Protein AF-A0A1S0UDJ3-F1 (afdb_monomer_lite)

Structure (mmCIF, N/CA/C/O backbone):
data_AF-A0A1S0UDJ3-F1
#
_entry.id   AF-A0A1S0UDJ3-F1
#
loop_
_atom_site.group_PDB
_atom_site.id
_atom_site.type_symbol
_atom_site.label_atom_id
_atom_site.label_alt_id
_atom_site.label_comp_id
_atom_site.label_asym_id
_atom_site.label_entity_id
_atom_site.label_seq_id
_atom_site.pdbx_PDB_ins_code
_atom_site.Cartn_x
_atom_site.Cartn_y
_atom_site.Cartn_z
_atom_site.occupancy
_atom_site.B_iso_or_equiv
_atom_site.auth_seq_id
_atom_site.auth_comp_id
_atom_site.auth_asym_id
_atom_site.auth_atom_id
_atom_site.pdbx_PDB_model_num
ATOM 1 N N . MET A 1 1 ? -31.061 8.993 10.639 1.00 48.56 1 MET A N 1
ATOM 2 C CA . MET A 1 1 ? -30.294 7.894 11.285 1.00 48.56 1 MET A CA 1
ATOM 3 C C . MET A 1 1 ? -29.556 6.961 10.297 1.00 48.56 1 MET A C 1
ATOM 5 O O . MET A 1 1 ? -28.864 6.061 10.754 1.00 48.56 1 MET A O 1
ATOM 9 N N . C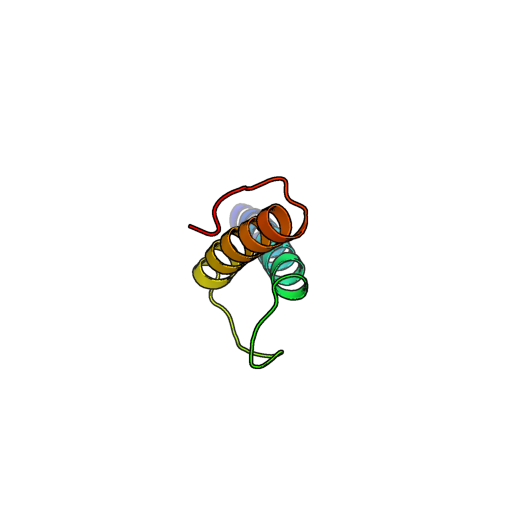YS A 1 2 ? -29.622 7.158 8.969 1.00 58.69 2 CYS A N 1
ATOM 10 C CA . CYS A 1 2 ? -29.128 6.185 7.971 1.00 58.69 2 CYS A CA 1
ATOM 11 C C . CYS A 1 2 ? -27.869 6.595 7.172 1.00 58.69 2 CYS A C 1
ATOM 13 O O . CYS A 1 2 ? -27.122 5.715 6.764 1.00 58.69 2 CYS A O 1
ATOM 15 N N . GLN A 1 3 ? -27.558 7.886 7.006 1.00 58.28 3 GLN A N 1
ATOM 16 C CA . GLN A 1 3 ? -26.412 8.322 6.179 1.00 58.28 3 GLN A CA 1
ATOM 17 C C . GLN A 1 3 ? -25.040 7.903 6.743 1.00 58.28 3 GLN A C 1
ATOM 19 O O . GLN A 1 3 ? -24.149 7.501 5.998 1.00 58.28 3 GLN A O 1
ATOM 24 N N . ASN A 1 4 ? -24.889 7.913 8.071 1.00 64.44 4 ASN A N 1
ATOM 25 C CA . ASN A 1 4 ? -23.626 7.563 8.729 1.00 64.44 4 ASN A CA 1
ATOM 26 C C . ASN A 1 4 ? -23.261 6.075 8.608 1.00 64.44 4 ASN A C 1
ATOM 28 O O . ASN A 1 4 ? -22.101 5.722 8.807 1.00 64.44 4 ASN A O 1
ATOM 32 N N . ARG A 1 5 ? -24.231 5.189 8.330 1.00 70.62 5 ARG A N 1
ATOM 33 C CA . ARG A 1 5 ? -23.953 3.763 8.092 1.00 70.62 5 ARG A CA 1
ATOM 34 C C . ARG A 1 5 ? -23.370 3.570 6.692 1.00 70.62 5 ARG A C 1
ATOM 36 O O . ARG A 1 5 ? -22.284 3.022 6.580 1.00 70.62 5 ARG A O 1
ATOM 43 N N . THR A 1 6 ? -23.986 4.174 5.677 1.00 82.25 6 THR A N 1
ATOM 44 C CA . THR A 1 6 ? -23.527 4.095 4.283 1.00 82.25 6 THR A CA 1
ATOM 45 C C . THR A 1 6 ? -22.131 4.684 4.073 1.00 82.25 6 THR A C 1
ATOM 47 O O . THR A 1 6 ? -21.295 4.060 3.424 1.00 82.25 6 THR A O 1
ATOM 50 N N . GLU A 1 7 ? -21.835 5.860 4.641 1.00 90.12 7 GLU A N 1
ATOM 51 C CA . GLU A 1 7 ? -20.493 6.445 4.490 1.00 90.12 7 GLU A CA 1
ATOM 52 C C . GLU A 1 7 ? -19.439 5.641 5.264 1.00 90.12 7 GLU A C 1
ATOM 54 O O . GLU A 1 7 ? -18.325 5.459 4.777 1.00 90.12 7 GLU A O 1
ATOM 59 N N . ARG A 1 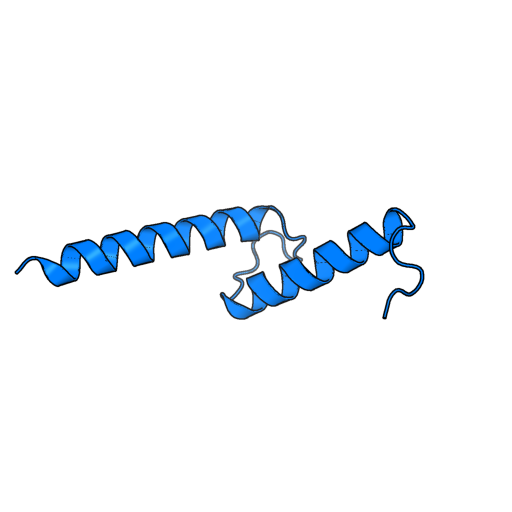8 ? -19.791 5.076 6.429 1.00 91.50 8 ARG A N 1
ATOM 60 C CA . ARG A 1 8 ? -18.898 4.157 7.148 1.00 91.50 8 ARG A CA 1
ATOM 61 C C . ARG A 1 8 ? -18.585 2.924 6.301 1.00 91.50 8 ARG A C 1
ATOM 63 O O . ARG A 1 8 ? -17.414 2.577 6.184 1.00 91.50 8 ARG A O 1
ATOM 70 N N . ASP A 1 9 ? -19.590 2.303 5.689 1.00 91.50 9 ASP A N 1
ATOM 71 C CA . ASP A 1 9 ? -19.408 1.115 4.846 1.00 91.50 9 ASP A CA 1
ATOM 72 C C . ASP A 1 9 ? -18.530 1.422 3.626 1.00 91.50 9 ASP A C 1
ATOM 74 O O . ASP A 1 9 ? -17.603 0.674 3.307 1.00 91.50 9 ASP A O 1
ATOM 78 N N . ARG A 1 10 ? -18.727 2.588 3.005 1.00 92.69 10 ARG A N 1
ATOM 79 C CA . ARG A 1 10 ? -17.869 3.072 1.919 1.00 92.69 10 ARG A CA 1
ATOM 80 C C . ARG A 1 10 ? -16.419 3.275 2.374 1.00 92.69 10 ARG A C 1
ATOM 82 O O . ARG A 1 10 ? -15.490 2.858 1.681 1.00 92.69 10 ARG A O 1
ATOM 89 N N . GLN A 1 11 ? -16.196 3.870 3.546 1.00 95.06 11 GLN A N 1
ATOM 90 C CA . GLN A 1 11 ? -14.848 4.030 4.103 1.00 95.06 11 GLN A CA 1
ATOM 91 C C . GLN A 1 11 ? -14.200 2.682 4.454 1.00 95.06 11 GLN A C 1
ATOM 93 O O . GLN A 1 11 ? -12.991 2.521 4.269 1.00 95.06 11 GLN A O 1
ATOM 98 N N . LEU A 1 12 ? -14.978 1.696 4.916 1.00 94.56 12 LEU A N 1
ATOM 99 C CA . LEU A 1 12 ? -14.493 0.336 5.166 1.00 94.56 12 LEU A CA 1
ATOM 100 C C . LEU A 1 12 ? -14.009 -0.332 3.875 1.00 94.56 12 LEU A C 1
ATOM 102 O O . LEU A 1 12 ? -12.912 -0.891 3.869 1.00 94.56 12 LEU A O 1
ATOM 106 N N . GLN A 1 13 ? -14.756 -0.205 2.775 1.00 95.00 13 GLN A N 1
ATOM 107 C CA . GLN A 1 13 ? -14.334 -0.717 1.465 1.00 95.00 13 GLN A CA 1
ATOM 108 C C . GLN A 1 13 ? -13.025 -0.073 0.988 1.00 95.00 13 GLN A C 1
ATOM 110 O O . GLN A 1 13 ? -12.113 -0.773 0.547 1.00 95.00 13 GLN A O 1
ATOM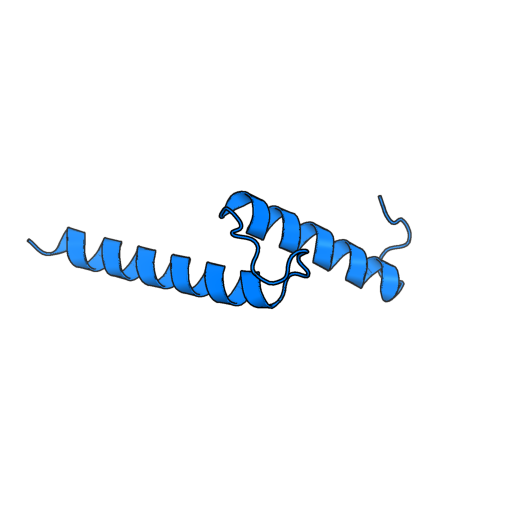 115 N N . ILE A 1 14 ? -12.883 1.249 1.144 1.00 95.94 14 ILE A N 1
ATOM 116 C CA . ILE A 1 14 ? -11.639 1.956 0.808 1.00 95.94 14 ILE A CA 1
ATOM 117 C C . ILE A 1 14 ? -10.478 1.430 1.658 1.00 95.94 14 ILE A C 1
ATOM 119 O O . ILE A 1 14 ? -9.413 1.114 1.130 1.00 95.94 14 ILE A O 1
ATOM 123 N N . ASN A 1 15 ? -10.665 1.307 2.973 1.00 95.12 15 ASN A N 1
ATOM 124 C CA . ASN A 1 15 ? -9.617 0.816 3.866 1.00 95.12 15 ASN A CA 1
ATOM 125 C C . ASN A 1 15 ? -9.208 -0.629 3.536 1.00 95.12 15 ASN A C 1
ATOM 127 O O . ASN A 1 15 ? -8.018 -0.946 3.591 1.00 95.12 15 ASN A O 1
ATOM 131 N N . TYR A 1 16 ? -10.160 -1.478 3.139 1.00 96.19 16 TYR A N 1
ATOM 132 C CA . TYR A 1 16 ? -9.875 -2.827 2.658 1.00 96.19 16 TYR A CA 1
ATOM 133 C C . TYR A 1 16 ? -9.016 -2.805 1.385 1.00 96.19 16 TYR A C 1
ATOM 135 O O . TYR A 1 16 ? -7.993 -3.485 1.331 1.00 96.19 16 TYR A O 1
ATOM 143 N N . ALA A 1 17 ? -9.345 -1.956 0.407 1.00 96.12 17 ALA A N 1
ATOM 144 C CA . ALA A 1 17 ? -8.533 -1.793 -0.801 1.00 96.12 17 ALA A CA 1
ATOM 145 C C . ALA A 1 17 ? -7.100 -1.311 -0.489 1.00 96.12 17 ALA A C 1
ATOM 147 O O . ALA A 1 17 ? -6.133 -1.820 -1.055 1.00 96.12 17 ALA A O 1
ATOM 148 N N . PHE A 1 18 ? -6.936 -0.387 0.467 1.00 96.44 18 PHE A N 1
ATOM 149 C CA . PHE A 1 18 ? -5.611 0.037 0.942 1.00 96.44 18 PHE A CA 1
ATOM 150 C C . PHE A 1 18 ? -4.822 -1.104 1.598 1.00 96.44 18 PHE A C 1
ATOM 152 O O . PHE A 1 18 ? -3.602 -1.167 1.432 1.00 96.44 18 PHE A O 1
ATOM 159 N N . LEU A 1 19 ? -5.488 -2.003 2.331 1.00 94.56 19 LEU A N 1
ATOM 160 C CA . LEU A 1 19 ? -4.845 -3.172 2.933 1.00 94.56 19 LEU A CA 1
ATOM 161 C C . LEU A 1 19 ? -4.345 -4.147 1.861 1.00 94.56 19 LEU A C 1
ATOM 163 O O . LEU A 1 19 ? -3.196 -4.575 1.939 1.00 94.56 19 LEU A O 1
ATOM 167 N N . GLN A 1 20 ? -5.171 -4.439 0.853 1.00 95.25 20 GLN A N 1
ATOM 168 C CA . GLN A 1 20 ? -4.794 -5.290 -0.282 1.00 95.25 20 GLN A CA 1
ATOM 169 C C . GLN A 1 20 ? -3.600 -4.698 -1.042 1.00 95.25 20 GLN A C 1
ATOM 171 O O . GLN A 1 20 ? -2.601 -5.374 -1.270 1.00 95.25 20 GLN A O 1
ATOM 176 N N . LEU A 1 21 ? -3.643 -3.397 -1.346 1.00 95.44 21 LEU A N 1
ATOM 177 C CA . LEU A 1 21 ? -2.543 -2.715 -2.028 1.00 95.44 21 LEU A CA 1
ATOM 178 C C . LEU A 1 21 ? -1.242 -2.753 -1.208 1.00 95.44 21 LEU A C 1
ATOM 180 O O . LEU A 1 21 ? -0.165 -2.976 -1.756 1.00 95.44 21 LEU A O 1
ATOM 184 N N . ARG A 1 22 ? -1.331 -2.584 0.118 1.00 94.69 22 ARG A N 1
ATOM 185 C CA . ARG A 1 22 ? -0.178 -2.664 1.026 1.00 94.69 22 ARG A CA 1
ATOM 186 C C . ARG A 1 22 ? 0.512 -4.028 0.997 1.00 94.69 22 ARG A C 1
ATOM 188 O O . ARG A 1 22 ? 1.726 -4.056 1.149 1.00 94.69 22 ARG A O 1
ATOM 195 N N . GLN A 1 23 ? -0.225 -5.122 0.823 1.00 92.50 23 GLN A N 1
ATOM 196 C CA . GLN A 1 23 ? 0.355 -6.471 0.805 1.00 92.50 23 GLN A CA 1
ATOM 197 C C . GLN A 1 23 ? 1.255 -6.714 -0.414 1.00 92.50 23 GLN A C 1
ATOM 199 O O . GLN A 1 23 ? 2.177 -7.518 -0.336 1.00 92.50 23 GLN A O 1
ATOM 204 N N . ILE A 1 24 ? 1.009 -6.004 -1.518 1.00 93.62 24 ILE A N 1
ATOM 205 C CA . ILE A 1 24 ? 1.756 -6.162 -2.773 1.00 93.62 24 ILE A CA 1
ATOM 206 C C . ILE A 1 24 ? 3.030 -5.302 -2.777 1.00 93.62 24 ILE A C 1
ATOM 208 O O . ILE A 1 24 ? 4.014 -5.644 -3.427 1.00 93.62 24 ILE A O 1
ATOM 212 N N . ILE A 1 25 ? 3.029 -4.173 -2.061 1.00 92.56 25 ILE A N 1
ATOM 213 C CA . ILE A 1 25 ? 4.150 -3.227 -2.064 1.00 92.56 25 ILE A CA 1
ATOM 214 C C . ILE A 1 25 ? 5.297 -3.764 -1.191 1.00 92.56 25 ILE A C 1
ATOM 216 O O . ILE A 1 25 ? 5.108 -3.922 0.019 1.00 92.56 25 ILE A O 1
ATOM 220 N N . PRO A 1 26 ? 6.514 -3.935 -1.742 1.00 91.00 26 PRO A N 1
ATOM 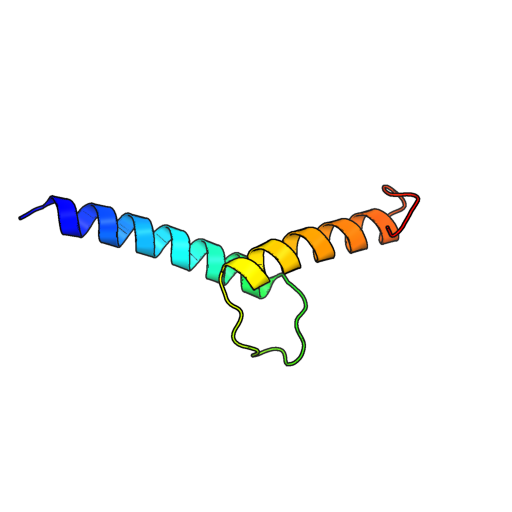221 C CA . PRO A 1 26 ? 7.680 -4.306 -0.947 1.00 91.00 26 PRO A CA 1
ATOM 222 C C . PRO A 1 26 ? 7.982 -3.243 0.119 1.00 91.00 26 PRO A C 1
ATOM 224 O O . PRO A 1 26 ? 8.116 -2.056 -0.191 1.00 91.00 26 PRO A O 1
ATOM 227 N N . SER A 1 27 ? 8.106 -3.658 1.383 1.00 88.25 27 SER A N 1
ATOM 228 C CA . SER A 1 27 ? 8.409 -2.765 2.507 1.00 88.25 27 SER A CA 1
ATOM 229 C C . SER A 1 27 ? 9.378 -3.419 3.486 1.00 88.25 27 SER A C 1
ATOM 231 O O . SER A 1 27 ? 9.267 -4.609 3.777 1.00 88.25 27 SER A O 1
ATOM 233 N N . TYR A 1 28 ? 10.313 -2.628 4.014 1.00 78.56 28 TYR A N 1
ATOM 234 C CA . TYR A 1 28 ? 11.190 -3.027 5.110 1.00 78.56 28 TYR A CA 1
ATOM 235 C C . TYR A 1 28 ? 10.949 -2.114 6.324 1.00 78.56 28 TYR A C 1
ATOM 237 O O . TYR A 1 28 ? 11.005 -0.888 6.175 1.00 78.56 28 TYR A O 1
ATOM 245 N N . PRO A 1 29 ? 10.698 -2.662 7.527 1.00 84.12 29 PRO A N 1
ATOM 246 C CA . PRO A 1 29 ? 10.396 -4.070 7.812 1.00 84.12 29 PRO A CA 1
ATOM 247 C C . PRO A 1 29 ? 9.057 -4.517 7.190 1.00 84.12 29 PRO A C 1
ATOM 249 O O . PRO A 1 29 ? 8.173 -3.693 6.969 1.00 84.12 29 PRO A O 1
ATOM 252 N N . ILE A 1 30 ? 8.875 -5.824 6.965 1.00 75.94 30 ILE A N 1
ATOM 253 C CA . ILE A 1 30 ? 7.689 -6.412 6.293 1.00 75.94 30 ILE A CA 1
ATOM 254 C C . ILE A 1 30 ? 6.366 -5.986 6.965 1.00 75.94 30 ILE A C 1
ATOM 256 O O . ILE A 1 30 ? 5.355 -5.767 6.302 1.00 75.94 30 ILE A O 1
ATOM 260 N N . ASN A 1 31 ? 6.391 -5.754 8.281 1.00 78.06 31 ASN A N 1
ATOM 261 C CA . ASN A 1 31 ? 5.232 -5.316 9.064 1.00 78.06 31 ASN A CA 1
ATOM 262 C C . ASN A 1 31 ? 5.179 -3.800 9.329 1.00 78.06 31 ASN A C 1
ATOM 264 O O . ASN A 1 31 ? 4.389 -3.351 10.166 1.00 78.06 31 ASN A O 1
ATOM 268 N N . LYS A 1 32 ? 5.972 -2.981 8.622 1.00 87.00 32 LYS A N 1
ATOM 269 C CA . LYS A 1 32 ? 5.983 -1.521 8.796 1.00 87.00 32 LYS A CA 1
ATOM 270 C C . LYS A 1 32 ? 4.579 -0.956 8.595 1.00 87.00 32 LYS A C 1
ATOM 272 O O . LYS A 1 32 ? 3.983 -1.132 7.530 1.00 87.00 32 LYS A O 1
ATOM 277 N N . LYS A 1 33 ? 4.052 -0.246 9.600 1.00 87.56 33 LYS A N 1
ATOM 278 C CA . LYS A 1 33 ? 2.816 0.537 9.460 1.00 87.56 33 LYS A CA 1
ATOM 279 C C . LYS A 1 33 ? 3.060 1.633 8.419 1.00 87.56 33 LYS A C 1
ATOM 281 O O . LYS A 1 33 ? 3.933 2.470 8.611 1.00 87.56 33 LYS A O 1
ATOM 286 N N . MET A 1 34 ? 2.309 1.596 7.320 1.00 88.50 34 MET A N 1
ATOM 287 C CA . MET A 1 34 ? 2.367 2.603 6.261 1.00 88.50 34 MET A CA 1
ATOM 288 C C . MET A 1 34 ? 1.112 3.468 6.313 1.00 88.50 34 MET A C 1
ATOM 290 O O . MET A 1 34 ? -0.002 2.949 6.403 1.00 88.50 34 MET A O 1
ATOM 294 N N . SER A 1 35 ? 1.291 4.782 6.242 1.00 95.50 35 SER A N 1
ATOM 295 C CA . SER A 1 35 ? 0.192 5.721 6.016 1.00 95.50 35 SER A CA 1
ATOM 296 C C . SER A 1 35 ? -0.428 5.526 4.624 1.00 95.50 35 SER A C 1
ATOM 298 O O . SER A 1 35 ? 0.214 5.001 3.710 1.00 95.50 35 SER A O 1
ATOM 300 N N . LYS A 1 36 ? -1.668 5.998 4.417 1.00 95.00 36 LYS A N 1
ATOM 301 C CA . LYS A 1 36 ? -2.335 5.951 3.098 1.00 95.00 36 LYS A CA 1
ATOM 302 C C . LYS A 1 36 ? -1.475 6.596 2.003 1.00 95.00 36 LYS A C 1
ATOM 304 O O . LYS A 1 36 ? -1.359 6.059 0.907 1.00 95.00 36 LYS A O 1
ATOM 309 N N . GLN A 1 37 ? -0.812 7.708 2.317 1.00 96.31 37 GLN A N 1
ATOM 310 C CA . GLN A 1 37 ? 0.079 8.394 1.383 1.00 96.31 37 GLN A CA 1
ATOM 311 C C . GLN A 1 37 ? 1.343 7.582 1.071 1.00 96.31 37 GLN A C 1
ATOM 313 O O . GLN A 1 37 ? 1.759 7.525 -0.086 1.00 96.31 37 GLN A O 1
ATOM 318 N N . GLU A 1 38 ? 1.954 6.940 2.071 1.00 94.94 38 GLU A N 1
ATOM 319 C CA . GLU A 1 38 ? 3.101 6.053 1.849 1.00 94.94 38 GLU A CA 1
ATOM 320 C C . GLU A 1 38 ? 2.735 4.851 0.979 1.00 94.94 38 GLU A C 1
ATOM 322 O O . GLU A 1 38 ? 3.524 4.507 0.104 1.00 94.94 38 GLU A O 1
ATOM 327 N N . ILE A 1 39 ? 1.546 4.264 1.167 1.00 95.75 39 ILE A N 1
ATOM 328 C CA . ILE A 1 39 ? 1.037 3.164 0.332 1.00 95.75 39 ILE A CA 1
ATOM 329 C C . ILE A 1 39 ? 0.927 3.626 -1.125 1.00 95.75 39 ILE A C 1
ATOM 331 O O . ILE A 1 39 ? 1.494 2.995 -2.011 1.00 95.75 39 ILE A O 1
ATOM 335 N N . LEU A 1 40 ? 0.281 4.766 -1.389 1.00 97.19 40 LEU A N 1
ATOM 336 C CA . LEU A 1 40 ? 0.133 5.277 -2.760 1.00 97.19 40 LEU A CA 1
ATOM 337 C C . LEU A 1 40 ? 1.487 5.597 -3.406 1.00 97.19 40 LEU A C 1
ATOM 339 O O . LEU A 1 40 ? 1.759 5.192 -4.535 1.00 97.19 40 LEU A O 1
ATOM 343 N N . ARG A 1 41 ? 2.374 6.285 -2.678 1.00 95.88 41 ARG A N 1
ATOM 344 C CA . ARG A 1 41 ? 3.724 6.594 -3.172 1.00 95.88 41 ARG A CA 1
ATOM 345 C C . ARG A 1 41 ? 4.559 5.326 -3.380 1.00 95.88 41 ARG A C 1
ATOM 347 O O . ARG A 1 41 ? 5.349 5.269 -4.317 1.00 95.88 41 ARG A O 1
ATOM 354 N N . GLY A 1 42 ? 4.394 4.328 -2.514 1.00 94.75 42 GLY A N 1
ATOM 355 C CA . GLY A 1 42 ? 5.031 3.018 -2.616 1.00 94.75 42 GLY A CA 1
ATOM 356 C C . GLY A 1 42 ? 4.578 2.257 -3.856 1.00 94.75 42 GLY A C 1
ATOM 357 O O . GLY A 1 42 ? 5.432 1.785 -4.598 1.00 94.75 42 GLY A O 1
ATOM 358 N N . ALA A 1 43 ? 3.272 2.233 -4.134 1.00 96.12 43 ALA A N 1
ATOM 359 C CA . ALA A 1 43 ? 2.706 1.610 -5.329 1.00 96.12 43 ALA A CA 1
ATOM 360 C C . ALA A 1 43 ? 3.275 2.219 -6.617 1.00 96.12 43 ALA A C 1
ATOM 362 O O . ALA A 1 43 ? 3.748 1.493 -7.486 1.00 96.12 43 ALA A O 1
ATOM 363 N N . ILE A 1 44 ? 3.304 3.554 -6.713 1.00 95.44 44 ILE A N 1
ATOM 364 C CA . ILE A 1 44 ? 3.843 4.254 -7.890 1.00 95.44 44 ILE A CA 1
ATOM 365 C C . ILE A 1 44 ? 5.326 3.925 -8.089 1.00 95.44 44 ILE A C 1
ATOM 367 O O . ILE A 1 44 ? 5.752 3.639 -9.206 1.00 95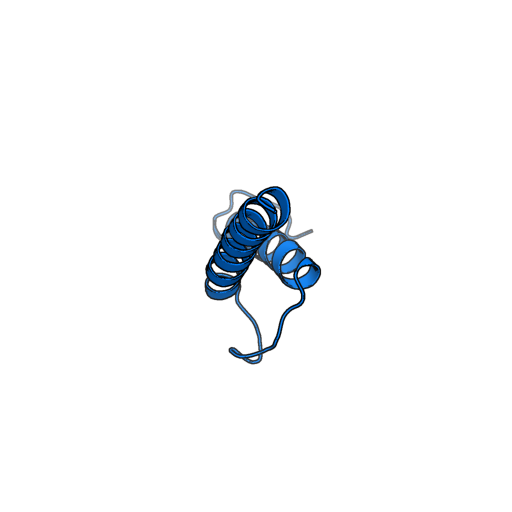.44 44 ILE A O 1
ATOM 371 N N . ARG A 1 45 ? 6.125 3.951 -7.014 1.00 93.94 45 ARG A N 1
ATOM 372 C CA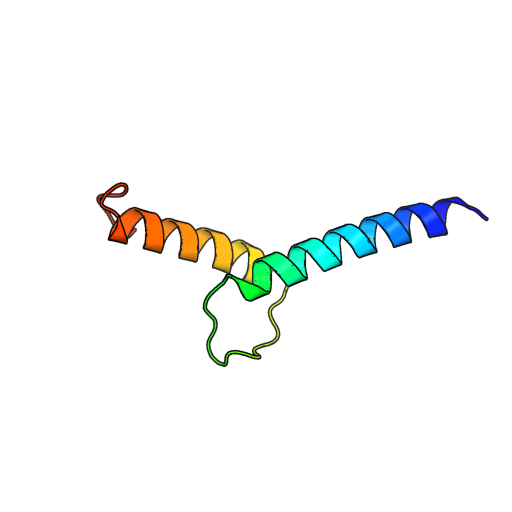 . ARG A 1 45 ? 7.546 3.580 -7.096 1.00 93.94 45 ARG A CA 1
ATOM 373 C C . ARG A 1 45 ? 7.725 2.127 -7.515 1.00 93.94 45 ARG A C 1
ATOM 375 O O . ARG A 1 45 ? 8.564 1.853 -8.363 1.00 93.94 45 ARG A O 1
ATOM 382 N N . TYR A 1 46 ? 6.939 1.220 -6.945 1.00 95.00 46 TYR A N 1
ATOM 383 C CA . TYR A 1 46 ? 7.031 -0.198 -7.258 1.00 95.00 46 TYR A CA 1
ATOM 384 C C . TYR A 1 46 ? 6.691 -0.473 -8.726 1.00 95.00 46 TYR A C 1
ATOM 386 O O . TYR A 1 46 ? 7.464 -1.141 -9.402 1.00 95.00 46 TYR A O 1
ATOM 394 N N . LEU A 1 47 ? 5.626 0.141 -9.254 1.00 94.88 47 LEU A N 1
ATOM 395 C CA . LEU A 1 47 ? 5.290 0.069 -10.679 1.00 94.88 47 LEU A CA 1
ATOM 396 C C . LEU A 1 47 ? 6.445 0.542 -11.569 1.00 94.88 47 LEU A C 1
ATOM 398 O O . LEU A 1 47 ? 6.822 -0.170 -12.491 1.00 94.88 47 LEU A O 1
ATOM 402 N N . ARG A 1 48 ? 7.065 1.689 -11.263 1.00 94.50 48 ARG A N 1
ATOM 403 C CA . ARG A 1 48 ? 8.210 2.200 -12.043 1.00 94.50 48 ARG A CA 1
ATOM 404 C C . ARG A 1 48 ? 9.406 1.250 -12.033 1.00 94.50 48 ARG A C 1
ATOM 406 O O . ARG A 1 48 ? 10.064 1.094 -13.057 1.00 94.50 48 ARG A O 1
ATOM 413 N N . ILE A 1 49 ? 9.681 0.617 -10.891 1.00 93.88 49 ILE A N 1
ATOM 414 C CA . ILE A 1 49 ? 10.739 -0.394 -10.779 1.00 93.88 49 ILE A CA 1
ATOM 415 C C . ILE A 1 49 ? 10.410 -1.591 -11.674 1.00 93.88 49 ILE A C 1
ATOM 417 O O . ILE A 1 49 ? 11.272 -2.030 -12.427 1.00 93.88 49 ILE A O 1
ATOM 421 N N . LEU A 1 50 ? 9.172 -2.090 -11.637 1.00 94.88 50 LEU A N 1
ATOM 422 C CA . LEU A 1 50 ? 8.744 -3.204 -12.487 1.00 94.88 50 LEU A CA 1
ATOM 423 C C . LEU A 1 50 ? 8.833 -2.852 -13.979 1.00 94.88 50 LEU A C 1
ATOM 425 O O . LEU A 1 50 ? 9.371 -3.638 -14.751 1.00 94.88 50 LEU A O 1
ATOM 429 N N . GLU A 1 51 ? 8.380 -1.662 -14.384 1.00 95.94 51 GLU A N 1
ATOM 430 C CA . GLU A 1 51 ? 8.510 -1.177 -15.767 1.00 95.94 51 GLU A CA 1
ATOM 431 C C . GLU A 1 51 ? 9.972 -1.127 -16.226 1.00 95.94 51 GLU A C 1
ATOM 433 O O . GLU A 1 51 ? 10.272 -1.462 -17.373 1.00 95.94 51 GLU A O 1
ATOM 438 N N . TYR A 1 52 ? 10.879 -0.699 -15.343 1.00 95.31 52 TYR A N 1
ATOM 439 C CA . TYR A 1 52 ? 12.310 -0.640 -15.629 1.00 95.31 52 TYR A CA 1
ATOM 440 C C . TYR A 1 52 ? 12.917 -2.042 -15.759 1.00 95.31 52 TYR A C 1
ATOM 442 O O . TYR A 1 52 ? 13.619 -2.323 -16.727 1.00 95.31 52 TYR A O 1
ATOM 450 N N . LEU A 1 53 ? 12.595 -2.949 -14.830 1.00 94.62 53 LEU A N 1
ATOM 451 C CA . LEU A 1 53 ? 13.074 -4.335 -14.856 1.00 94.62 53 LEU A CA 1
ATOM 452 C C . LEU A 1 53 ? 12.587 -5.103 -16.091 1.00 94.62 53 LEU A C 1
ATOM 454 O O . LEU A 1 53 ? 13.320 -5.931 -16.623 1.00 94.62 53 LEU A O 1
ATOM 458 N N . LEU A 1 54 ? 11.374 -4.813 -16.565 1.00 95.88 54 LEU A N 1
ATOM 459 C CA . LEU A 1 54 ? 10.807 -5.414 -17.774 1.00 95.88 54 LEU A CA 1
ATOM 460 C C . LEU A 1 54 ? 11.271 -4.727 -19.071 1.00 95.88 54 LEU A C 1
ATOM 462 O O . LEU A 1 54 ? 10.839 -5.117 -20.153 1.00 95.88 54 LEU A O 1
ATOM 466 N N . GLY A 1 55 ? 12.118 -3.693 -18.994 1.00 93.44 55 GLY A N 1
ATOM 467 C CA . GLY A 1 55 ? 12.626 -2.963 -20.161 1.00 93.44 55 GLY A CA 1
ATOM 468 C C . GLY A 1 55 ? 11.597 -2.068 -20.866 1.00 93.44 55 GLY A C 1
ATOM 469 O O . GLY A 1 55 ? 11.911 -1.475 -21.898 1.00 93.44 55 GLY A O 1
ATOM 470 N N . ILE A 1 56 ? 10.388 -1.933 -20.309 1.00 93.69 56 ILE A N 1
ATOM 471 C CA . ILE A 1 56 ? 9.324 -1.043 -20.807 1.00 93.69 56 ILE A CA 1
ATOM 472 C C . ILE A 1 56 ? 9.743 0.419 -20.609 1.00 93.69 56 ILE A C 1
ATOM 474 O O . ILE A 1 56 ? 9.534 1.270 -21.474 1.00 93.69 56 ILE A O 1
ATOM 478 N N . ARG A 1 57 ? 10.380 0.708 -19.470 1.00 91.69 57 ARG A N 1
ATOM 479 C CA . ARG A 1 57 ? 10.910 2.025 -19.119 1.00 91.69 57 ARG A CA 1
ATOM 480 C C . ARG A 1 57 ? 12.435 2.030 -19.254 1.00 91.69 57 ARG A C 1
ATOM 482 O O . ARG A 1 57 ? 13.123 1.265 -18.591 1.00 91.69 57 ARG A O 1
ATOM 489 N N . LYS A 1 58 ? 12.966 2.945 -20.074 1.00 84.19 58 LYS A N 1
ATOM 490 C CA . LYS A 1 58 ? 14.412 3.051 -20.372 1.00 84.19 58 LYS A CA 1
ATOM 491 C C . LYS A 1 58 ? 15.240 3.764 -19.292 1.00 84.19 58 LYS A C 1
ATOM 493 O O . LYS A 1 58 ? 16.439 3.534 -19.210 1.00 84.19 58 LYS A O 1
ATOM 498 N N . SER A 1 59 ? 14.618 4.627 -18.486 1.00 82.38 59 SER A N 1
ATOM 499 C CA . SER A 1 59 ? 15.265 5.395 -17.408 1.00 82.38 59 SER A CA 1
ATOM 500 C C . SER A 1 59 ? 14.627 5.073 -16.066 1.00 82.38 59 SER A C 1
ATOM 502 O O . SER A 1 59 ? 13.406 5.070 -15.952 1.00 82.38 59 SER A O 1
ATOM 504 N N . PHE A 1 60 ? 15.447 4.850 -15.043 1.00 71.19 60 PHE A N 1
ATOM 505 C CA . PHE A 1 60 ? 14.972 4.604 -13.681 1.00 71.19 60 PHE A CA 1
ATOM 506 C C . PHE A 1 60 ? 14.343 5.849 -13.020 1.00 71.19 60 PHE A C 1
ATOM 508 O O . PHE A 1 60 ? 13.468 5.711 -12.162 1.00 71.19 60 PHE A O 1
ATOM 515 N N . LEU A 1 61 ? 14.771 7.051 -13.429 1.00 67.44 61 LEU A N 1
ATOM 516 C CA . LEU A 1 61 ? 14.210 8.345 -13.014 1.00 67.44 61 LEU A CA 1
ATOM 517 C C . LEU A 1 61 ? 12.970 8.704 -13.843 1.00 67.44 61 LEU A C 1
ATOM 519 O O . LEU A 1 61 ? 13.033 8.523 -15.084 1.00 67.44 61 LEU A O 1
#

Foldseek 3Di:
DPPVVVVVVVVVVVVVVLVVLLQPFDDPVNPDDDDSVRSVVSSVLVVLVVCVVVVVDVDSD

Radius of gyration: 15.87 Å; chains: 1; bounding box: 46×15×32 Å

Secondary structure (DSSP, 8-state):
--HHHHHHHHHHHHHHHHHHHHHHS--SSTT----HHHHHHHHHHHHHHHHHHTTS-S---

Sequence (61 aa):
MCQNRTERDRQLQINYAFLQLRQIIPSYPINKKMSKQEILRGAIRYLRILEYLLGIRKSFL

pLDDT: mean 88.86, std 10.85, range [48.56, 97.19]

Organism: Loa loa (NCBI:txid7209)

InterPro domains:
  IPR011598 Myc-type, basic helix-loop-helix (bHLH) domain [PF00010] (3-50)
  IPR011598 Myc-type, basic helix-loop-helix (bHLH) domain [PS50888] (1-50)
  IPR011598 Myc-type, basic helix-loop-helix (bHLH) domain [SM00353] (4-56)
  IPR036638 Helix-loop-helix DNA-binding domain superfamily [G3DSA:4.10.280.10] (1-59)
  IPR036638 Helix-loop-helix DNA-binding domain superfamily [SSF47459] (3-56)
  IPR050283 E-box Binding Transcriptional Regulators [PTHR23349] (4-54)